Protein AF-H1LSN0-F1 (afdb_monomer_lite)

Foldseek 3Di:
DVQLPDPPDQAEDAQLLQQPDPCSLVVQLVVQCVVVVHDPVDVVSSVVSPVVRDSVVSNVVLVCLQVCSHQAYAACPPNNGPHPCRLVSLVVSLVVCCVVPNADVVDDPVDNVVSVVSSLQRHAQSVCVVVVNNVPTRD

Structure (mmCIF, N/CA/C/O backbone):
data_AF-H1LSN0-F1
#
_entry.id   AF-H1LSN0-F1
#
loop_
_atom_site.group_PDB
_atom_site.id
_atom_site.type_symbol
_atom_site.label_atom_id
_atom_site.label_alt_id
_atom_site.label_comp_id
_atom_site.label_asym_id
_atom_site.label_entity_id
_atom_site.label_seq_id
_atom_site.pdbx_PDB_ins_code
_atom_site.Cartn_x
_atom_site.Cartn_y
_atom_site.Cartn_z
_atom_site.occupancy
_atom_site.B_iso_or_equiv
_atom_site.auth_seq_id
_atom_site.auth_comp_id
_atom_site.auth_asym_id
_atom_site.auth_atom_id
_atom_site.pdbx_PDB_model_num
ATOM 1 N N . MET A 1 1 ? -7.016 1.696 -9.927 1.00 75.31 1 MET A N 1
ATOM 2 C CA . MET A 1 1 ? -7.310 0.493 -9.121 1.00 75.31 1 MET A CA 1
ATOM 3 C C . MET A 1 1 ? -8.808 0.205 -9.167 1.00 75.31 1 MET A C 1
ATOM 5 O O . MET A 1 1 ? -9.545 0.665 -8.313 1.00 75.31 1 MET A O 1
ATOM 9 N N . VAL A 1 2 ? -9.281 -0.481 -10.216 1.00 92.06 2 VAL A N 1
ATOM 10 C CA . VAL A 1 2 ? -10.727 -0.719 -10.441 1.00 92.06 2 VAL A CA 1
ATOM 11 C C . VAL A 1 2 ? -11.297 -1.758 -9.469 1.00 92.06 2 VAL A C 1
ATOM 13 O O . VAL A 1 2 ? -12.449 -1.660 -9.057 1.00 92.06 2 VAL A O 1
ATOM 16 N N . VAL A 1 3 ? -10.482 -2.743 -9.087 1.00 95.56 3 VAL A N 1
ATOM 17 C CA . VAL A 1 3 ? -10.900 -3.889 -8.263 1.00 95.56 3 VAL A CA 1
ATOM 18 C C . VAL A 1 3 ? -11.303 -3.498 -6.840 1.00 95.56 3 VAL A C 1
ATOM 20 O O . VAL A 1 3 ? -12.192 -4.116 -6.277 1.00 95.56 3 VAL A O 1
ATOM 23 N N . THR A 1 4 ? -10.718 -2.430 -6.295 1.00 94.75 4 THR A N 1
ATOM 24 C CA . THR A 1 4 ? -10.997 -1.904 -4.949 1.00 94.75 4 THR A CA 1
ATOM 25 C C . THR A 1 4 ? -12.439 -1.400 -4.787 1.00 94.75 4 THR A C 1
ATOM 27 O O . THR A 1 4 ? -12.929 -1.282 -3.673 1.00 94.75 4 THR A O 1
ATOM 30 N N . GLY A 1 5 ? -13.139 -1.108 -5.889 1.00 95.12 5 GLY A N 1
ATOM 31 C CA . GLY A 1 5 ? -14.547 -0.693 -5.879 1.00 95.12 5 GLY A CA 1
ATOM 32 C C . GLY A 1 5 ? -15.546 -1.834 -6.093 1.00 95.12 5 GLY A C 1
ATOM 33 O O . GLY A 1 5 ? -16.667 -1.566 -6.515 1.00 95.12 5 GLY A O 1
ATOM 34 N N . LYS A 1 6 ? -15.135 -3.098 -5.928 1.00 97.38 6 LYS A N 1
ATOM 35 C CA . LYS A 1 6 ? -15.995 -4.275 -6.116 1.00 97.38 6 LYS A CA 1
ATOM 36 C C . LYS A 1 6 ? -16.346 -4.889 -4.764 1.00 97.38 6 LYS A C 1
ATOM 38 O O . LYS A 1 6 ? -15.449 -5.237 -4.006 1.00 97.38 6 LYS A O 1
ATOM 43 N N . ASP A 1 7 ? -17.638 -5.083 -4.508 1.00 96.50 7 ASP A N 1
ATOM 44 C CA . ASP A 1 7 ? -18.157 -5.527 -3.202 1.00 96.50 7 ASP A CA 1
ATOM 45 C C . ASP A 1 7 ? -17.635 -6.900 -2.757 1.00 96.50 7 ASP A C 1
ATOM 47 O O . ASP A 1 7 ? -17.526 -7.178 -1.567 1.00 96.50 7 ASP A O 1
ATOM 51 N N . ASN A 1 8 ? -17.299 -7.769 -3.710 1.00 97.06 8 ASN A N 1
ATOM 52 C CA . ASN A 1 8 ? -16.808 -9.121 -3.457 1.00 97.06 8 ASN A CA 1
ATOM 53 C C . ASN A 1 8 ? -15.273 -9.233 -3.466 1.00 97.06 8 ASN A C 1
ATOM 55 O O . ASN A 1 8 ? -14.748 -10.344 -3.533 1.00 97.06 8 ASN A O 1
ATOM 59 N N . VAL A 1 9 ? -14.547 -8.111 -3.457 1.00 97.75 9 VAL A N 1
ATOM 60 C CA . VAL A 1 9 ? -13.081 -8.087 -3.502 1.00 97.75 9 VAL A CA 1
ATOM 61 C C . VAL A 1 9 ? -12.518 -7.593 -2.175 1.00 97.75 9 VAL A C 1
ATOM 63 O O . VAL A 1 9 ? -12.803 -6.485 -1.731 1.00 97.75 9 VAL A O 1
ATOM 66 N N . LEU A 1 10 ? -11.636 -8.398 -1.582 1.00 97.31 10 LEU A N 1
ATOM 67 C CA . LEU A 1 10 ? -10.821 -8.015 -0.433 1.00 97.31 10 LEU A CA 1
ATOM 68 C C . LEU A 1 10 ? -9.446 -7.581 -0.947 1.00 97.31 10 LEU A C 1
ATOM 70 O O . LEU A 1 10 ? -8.663 -8.407 -1.408 1.00 97.31 10 LEU A O 1
ATOM 74 N N . SER A 1 11 ? -9.175 -6.276 -0.932 1.00 97.50 11 SER A N 1
ATOM 75 C CA . SER A 1 11 ? -7.968 -5.712 -1.548 1.00 97.50 11 SER A CA 1
ATOM 76 C C . SER A 1 11 ? -6.855 -5.434 -0.534 1.00 97.50 11 SER A C 1
ATOM 78 O O . SER A 1 11 ? -7.108 -4.964 0.582 1.00 97.50 11 SER A O 1
ATOM 80 N N . SER A 1 12 ? -5.614 -5.693 -0.950 1.00 98.00 12 SER A N 1
ATOM 81 C CA . SER A 1 12 ? -4.399 -5.423 -0.183 1.00 98.00 12 SER A CA 1
ATOM 82 C C . SER A 1 12 ? -3.365 -4.647 -0.996 1.00 98.00 12 SER A C 1
ATOM 84 O O . SER A 1 12 ? -3.307 -4.798 -2.217 1.00 98.00 12 SER A O 1
ATOM 86 N N . SER A 1 13 ? -2.508 -3.904 -0.299 1.00 98.19 13 SER A N 1
ATOM 87 C CA . SER A 1 13 ? -1.262 -3.336 -0.833 1.00 98.19 13 SER A CA 1
ATOM 88 C C . SER A 1 13 ? -0.040 -4.096 -0.323 1.00 98.19 13 SER A C 1
ATOM 90 O O . SER A 1 13 ? -0.101 -4.788 0.705 1.00 98.19 13 SER A O 1
ATOM 92 N N . THR A 1 14 ? 1.072 -3.953 -1.039 1.00 98.44 14 THR A N 1
ATOM 93 C CA . THR A 1 14 ? 2.401 -4.405 -0.618 1.00 98.44 14 THR A CA 1
ATOM 94 C C . THR A 1 14 ? 3.271 -3.188 -0.333 1.00 98.44 14 THR A C 1
ATOM 96 O O . THR A 1 14 ? 3.087 -2.117 -0.901 1.00 98.44 14 THR A O 1
ATOM 99 N N . ASN A 1 15 ? 4.188 -3.316 0.616 1.00 97.81 15 ASN A N 1
ATOM 100 C CA . ASN A 1 15 ? 4.713 -2.141 1.300 1.00 97.81 15 ASN A CA 1
ATOM 101 C C . ASN A 1 15 ? 5.745 -1.249 0.572 1.00 97.81 15 ASN A C 1
ATOM 103 O O . ASN A 1 15 ? 5.978 -0.158 1.089 1.00 97.81 15 ASN A O 1
ATOM 107 N N . PRO A 1 16 ? 6.375 -1.588 -0.574 1.00 97.94 16 PRO A N 1
ATOM 108 C CA . PRO A 1 16 ? 7.325 -0.651 -1.187 1.00 97.94 16 PRO A CA 1
ATOM 109 C C . PRO A 1 16 ? 6.691 0.593 -1.806 1.00 97.94 16 PRO A C 1
ATOM 111 O O . PRO A 1 16 ? 7.378 1.601 -1.951 1.00 97.94 16 PRO A O 1
ATOM 114 N N . THR A 1 17 ? 5.414 0.531 -2.189 1.00 98.25 17 THR A N 1
ATOM 115 C CA . THR A 1 17 ? 4.691 1.673 -2.769 1.00 98.25 17 THR A CA 1
ATOM 116 C C . THR A 1 17 ? 4.142 2.621 -1.703 1.00 98.25 17 THR A C 1
ATOM 118 O O . THR A 1 17 ? 3.852 3.775 -2.017 1.00 98.25 17 THR A O 1
ATOM 121 N N . ASP A 1 18 ? 4.048 2.154 -0.452 1.00 97.19 18 ASP A N 1
ATOM 122 C CA . ASP A 1 18 ? 3.389 2.836 0.656 1.00 97.19 18 ASP A CA 1
ATOM 123 C C . ASP A 1 18 ? 4.409 3.502 1.610 1.00 97.19 18 ASP A C 1
ATOM 125 O O . ASP A 1 18 ? 5.193 2.811 2.269 1.00 97.19 18 ASP A O 1
ATOM 129 N N . PRO A 1 19 ? 4.392 4.836 1.789 1.00 98.31 19 PRO A N 1
ATOM 130 C CA . PRO A 1 19 ? 3.688 5.830 0.978 1.00 98.31 19 PRO A CA 1
ATOM 131 C C . PRO A 1 19 ? 4.439 6.208 -0.310 1.00 98.31 19 PRO A C 1
ATOM 133 O O . PRO A 1 19 ? 5.655 6.027 -0.420 1.00 98.31 19 PRO A O 1
ATOM 136 N N . TYR A 1 20 ? 3.751 6.898 -1.226 1.00 98.44 20 TYR A N 1
ATOM 137 C CA . TYR A 1 20 ? 4.403 7.559 -2.362 1.00 98.44 20 TYR A CA 1
ATOM 138 C C . TYR A 1 20 ? 5.446 8.595 -1.888 1.00 98.44 20 TYR A C 1
ATOM 140 O O . TYR A 1 20 ? 5.104 9.583 -1.229 1.00 98.44 20 TYR A O 1
ATOM 148 N N . THR A 1 21 ? 6.716 8.423 -2.256 1.00 98.31 21 THR A N 1
ATOM 149 C CA . THR A 1 21 ? 7.818 9.349 -1.919 1.00 98.31 21 THR A CA 1
ATOM 150 C C . THR A 1 21 ? 8.599 9.768 -3.166 1.00 98.31 21 THR A C 1
ATOM 152 O O . THR A 1 21 ? 8.297 9.323 -4.270 1.00 98.31 21 THR A O 1
ATOM 155 N N . THR A 1 22 ? 9.604 10.634 -3.010 1.00 98.06 22 THR A N 1
ATOM 156 C CA . THR A 1 22 ? 10.417 11.136 -4.131 1.00 98.06 22 THR A CA 1
ATOM 157 C C . THR A 1 22 ? 11.119 10.028 -4.911 1.00 98.06 22 THR A C 1
ATOM 159 O O . THR A 1 22 ? 11.204 10.127 -6.126 1.00 98.06 22 THR A O 1
ATOM 162 N N . ASN A 1 23 ? 11.574 8.970 -4.234 1.00 98.31 23 ASN A N 1
ATOM 163 C CA . ASN A 1 23 ? 12.414 7.933 -4.844 1.00 98.31 23 ASN A CA 1
ATOM 164 C C . ASN A 1 23 ? 11.617 6.705 -5.306 1.00 98.31 23 ASN A C 1
ATOM 166 O O . ASN A 1 23 ? 12.180 5.812 -5.927 1.00 98.31 23 ASN A O 1
ATOM 170 N N . VAL A 1 24 ? 10.318 6.637 -4.991 1.00 97.94 24 VAL A N 1
ATOM 171 C CA . VAL A 1 24 ? 9.539 5.397 -5.132 1.00 97.94 24 VAL A CA 1
ATOM 172 C C . VAL A 1 24 ? 9.428 4.935 -6.585 1.00 97.94 24 VAL A C 1
ATOM 174 O O . VAL A 1 24 ? 9.445 3.742 -6.856 1.00 97.94 24 VAL A O 1
ATOM 177 N N . VAL A 1 25 ? 9.324 5.869 -7.535 1.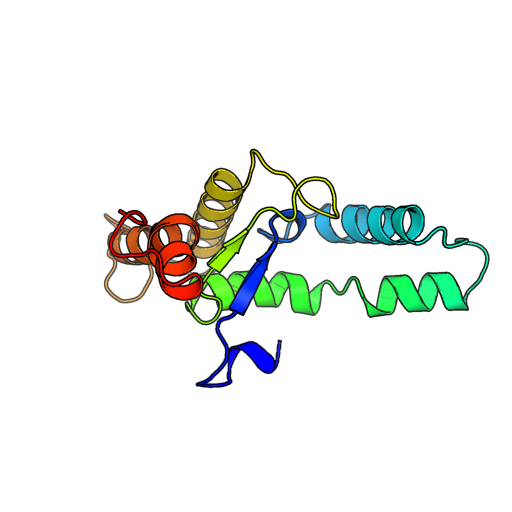00 97.88 25 VAL A N 1
ATOM 178 C CA . VAL A 1 25 ? 9.170 5.536 -8.958 1.00 97.88 25 VAL A CA 1
ATOM 179 C C . VAL A 1 25 ? 10.472 4.973 -9.514 1.00 97.88 25 VAL A C 1
ATOM 181 O O . VAL A 1 25 ? 10.440 3.913 -10.132 1.00 97.88 25 VAL A O 1
ATOM 184 N N . ASP A 1 26 ? 11.594 5.639 -9.242 1.00 98.00 26 ASP A N 1
ATOM 185 C CA . ASP A 1 26 ? 12.913 5.222 -9.725 1.00 98.00 26 ASP A CA 1
ATOM 186 C C . ASP A 1 26 ? 13.306 3.867 -9.119 1.00 98.00 26 ASP A C 1
ATOM 188 O O . ASP A 1 26 ? 13.697 2.950 -9.837 1.00 98.00 26 ASP A O 1
ATOM 192 N N . GLU A 1 27 ? 13.093 3.693 -7.809 1.00 98.25 27 GLU A N 1
ATOM 193 C CA . GLU A 1 27 ? 13.356 2.429 -7.116 1.00 98.25 27 GLU A CA 1
ATOM 194 C C . GLU A 1 27 ? 12.545 1.268 -7.709 1.00 98.25 27 GLU A C 1
ATOM 196 O O . GLU A 1 27 ? 13.087 0.195 -7.974 1.00 98.25 27 GLU A O 1
ATOM 201 N N . LEU A 1 28 ? 11.240 1.463 -7.921 1.00 98.06 28 LEU A N 1
ATOM 202 C CA . LEU A 1 28 ? 10.361 0.417 -8.443 1.00 98.06 28 LEU A CA 1
ATOM 203 C C . LEU A 1 28 ? 10.631 0.103 -9.913 1.00 98.06 28 LEU A C 1
ATOM 205 O O . LEU A 1 28 ? 10.458 -1.050 -10.321 1.00 98.06 28 LEU A O 1
ATOM 209 N N . PHE A 1 29 ? 11.018 1.108 -10.702 1.00 98.31 29 PHE A N 1
ATOM 210 C CA . PHE A 1 29 ? 11.406 0.921 -12.093 1.00 98.31 29 PHE A CA 1
ATOM 211 C C . PHE A 1 29 ? 12.634 0.015 -12.172 1.00 98.31 29 PHE A C 1
ATOM 213 O O . PHE A 1 29 ? 12.548 -1.065 -12.760 1.00 98.31 29 PHE A O 1
ATOM 220 N N . ASP A 1 30 ? 13.716 0.373 -11.478 1.00 98.06 30 ASP A N 1
ATOM 221 C CA . ASP A 1 30 ? 14.949 -0.419 -11.459 1.00 98.06 30 ASP A CA 1
ATOM 222 C C . ASP A 1 30 ? 14.720 -1.820 -10.876 1.00 98.06 30 ASP A C 1
ATOM 224 O O . ASP A 1 30 ? 15.174 -2.819 -11.438 1.00 98.06 30 ASP A O 1
ATOM 228 N N . MET A 1 31 ? 13.948 -1.929 -9.789 1.00 98.12 31 MET A N 1
ATOM 229 C CA . MET A 1 31 ? 13.585 -3.219 -9.194 1.00 98.12 31 MET A CA 1
ATOM 230 C C . MET A 1 31 ? 12.824 -4.108 -10.186 1.00 98.12 31 MET A C 1
ATOM 232 O O . MET A 1 31 ? 13.118 -5.297 -10.299 1.00 98.12 31 MET A O 1
ATOM 236 N N . THR A 1 32 ? 11.880 -3.542 -10.945 1.00 98.12 32 THR A N 1
ATOM 237 C CA . THR A 1 32 ? 11.126 -4.281 -11.969 1.00 98.12 32 THR A CA 1
ATOM 238 C C . THR A 1 32 ? 12.040 -4.736 -13.104 1.00 98.12 32 THR A C 1
ATOM 240 O O . THR A 1 32 ? 11.954 -5.897 -13.506 1.00 98.12 32 THR A O 1
ATOM 243 N N . MET A 1 33 ? 12.931 -3.862 -13.581 1.00 98.44 33 MET A N 1
ATOM 244 C CA . MET A 1 33 ? 13.901 -4.197 -14.628 1.00 98.44 33 MET A CA 1
ATOM 245 C C . MET A 1 33 ? 14.785 -5.375 -14.211 1.00 98.44 33 MET A C 1
ATOM 247 O O . MET A 1 33 ? 14.902 -6.356 -14.944 1.00 98.44 33 MET A O 1
ATOM 251 N N . VAL A 1 34 ? 15.335 -5.330 -12.994 1.00 98.31 34 VAL A N 1
ATOM 252 C CA . VAL A 1 34 ? 16.204 -6.390 -12.467 1.00 98.31 34 VAL A CA 1
ATOM 253 C C . VAL A 1 34 ? 15.439 -7.694 -12.241 1.00 98.31 34 VAL A C 1
ATOM 255 O O . VAL A 1 34 ? 15.871 -8.743 -12.715 1.00 98.31 34 VAL A O 1
ATOM 258 N N . CYS A 1 35 ? 14.296 -7.661 -11.548 1.00 97.75 35 CYS A N 1
ATOM 259 C CA . CYS A 1 35 ? 13.552 -8.878 -11.203 1.00 97.75 35 CYS A CA 1
ATOM 260 C C . CYS A 1 35 ? 13.031 -9.640 -12.430 1.00 97.75 35 CYS A C 1
ATOM 262 O O . CYS A 1 35 ? 12.857 -10.857 -12.362 1.00 97.75 35 CYS A O 1
ATOM 264 N N . HIS A 1 36 ? 12.781 -8.941 -13.539 1.00 98.12 36 HIS A N 1
ATOM 265 C CA . HIS A 1 36 ? 12.296 -9.537 -14.788 1.00 98.12 36 HIS A CA 1
ATOM 266 C C . HIS A 1 36 ? 13.404 -9.750 -15.827 1.00 98.12 36 HIS A C 1
ATOM 268 O O . HIS A 1 36 ? 13.102 -10.200 -16.925 1.00 98.12 36 HIS A O 1
ATOM 274 N N . HIS A 1 37 ? 14.674 -9.510 -15.470 1.00 98.12 37 HIS A N 1
ATOM 275 C CA . HIS A 1 37 ? 15.833 -9.642 -16.366 1.00 98.12 37 HIS A CA 1
ATOM 276 C C . HIS A 1 37 ? 15.683 -8.841 -17.673 1.00 98.12 37 HIS A C 1
ATOM 278 O O . HIS A 1 37 ? 16.034 -9.322 -18.748 1.00 98.12 37 HIS A O 1
ATOM 284 N N . LEU A 1 38 ? 15.140 -7.630 -17.567 1.00 98.31 38 LEU A N 1
ATOM 285 C CA . LEU A 1 38 ? 14.861 -6.742 -18.693 1.00 98.31 38 LEU A CA 1
ATOM 286 C C . LEU A 1 38 ? 16.114 -5.963 -19.110 1.00 98.31 38 LEU A C 1
ATOM 288 O O . LEU A 1 38 ? 16.926 -5.583 -18.260 1.00 98.31 38 LEU A O 1
ATOM 292 N N . ASP A 1 39 ? 16.256 -5.679 -20.405 1.00 98.25 39 ASP A N 1
ATOM 293 C CA . ASP A 1 39 ? 17.372 -4.896 -20.943 1.00 98.25 39 ASP A CA 1
ATOM 294 C C . ASP A 1 39 ? 16.951 -3.430 -21.180 1.00 98.25 39 ASP A C 1
ATOM 296 O O . ASP A 1 39 ? 16.081 -3.167 -22.013 1.00 98.25 39 ASP A O 1
ATOM 300 N N . PRO A 1 40 ? 17.586 -2.432 -20.529 1.00 97.81 40 PRO A N 1
ATOM 301 C CA . PRO A 1 40 ? 17.282 -1.016 -20.761 1.00 9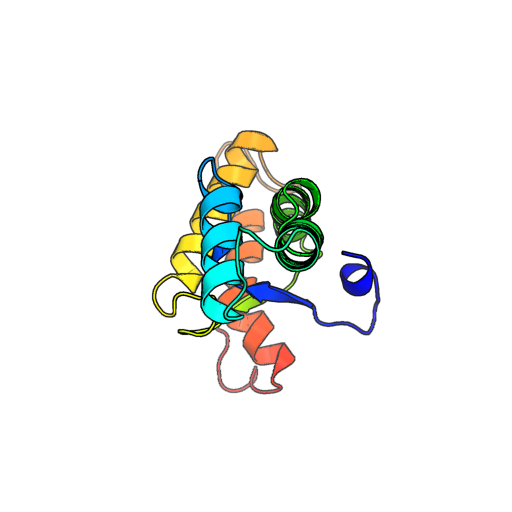7.81 40 PRO A CA 1
ATOM 302 C C . PRO A 1 40 ? 17.589 -0.537 -22.192 1.00 97.81 40 PRO A C 1
ATOM 304 O O . PRO A 1 40 ? 17.226 0.580 -22.557 1.00 97.81 40 PRO A O 1
ATOM 307 N N . LYS A 1 41 ? 18.280 -1.343 -23.007 1.00 98.19 41 LYS A N 1
ATOM 308 C CA . LYS A 1 41 ? 18.536 -1.071 -24.429 1.00 98.19 41 LYS A CA 1
ATOM 309 C C . LYS A 1 41 ? 17.425 -1.585 -25.346 1.00 98.19 41 LYS A C 1
ATOM 311 O O . LYS A 1 41 ? 17.441 -1.238 -26.527 1.00 98.19 41 LYS A O 1
ATOM 316 N N . VAL A 1 42 ? 16.495 -2.394 -24.835 1.00 98.62 42 VAL A N 1
ATOM 317 C CA . VAL A 1 42 ? 15.341 -2.918 -25.576 1.00 98.62 42 VAL A CA 1
ATOM 318 C C . VAL A 1 42 ? 14.120 -2.035 -25.267 1.00 98.62 42 VAL A C 1
ATOM 320 O O . VAL A 1 42 ? 13.646 -2.021 -24.131 1.00 98.62 42 VAL A O 1
ATOM 323 N N . PRO A 1 43 ? 13.593 -1.262 -26.237 1.00 98.44 43 PRO A N 1
ATOM 324 C CA . PRO A 1 43 ? 12.483 -0.336 -25.991 1.00 98.44 43 PRO A CA 1
ATOM 325 C C . PRO A 1 43 ? 11.214 -1.006 -25.450 1.00 98.44 43 PRO A C 1
ATOM 327 O O . PRO A 1 43 ? 10.501 -0.410 -24.648 1.00 98.44 43 PRO A O 1
ATOM 330 N N . GLU A 1 44 ? 10.929 -2.237 -25.868 1.00 98.62 44 GLU A N 1
ATOM 331 C CA . GLU A 1 44 ? 9.772 -3.016 -25.426 1.00 98.62 44 GLU A CA 1
ATOM 332 C C . GLU A 1 44 ? 9.867 -3.409 -23.946 1.00 98.62 44 GLU A C 1
ATOM 334 O O . GLU A 1 44 ? 8.862 -3.371 -23.233 1.00 98.62 44 GLU A O 1
ATOM 339 N N . ASP A 1 45 ? 11.073 -3.720 -23.473 1.00 98.56 45 ASP A N 1
ATOM 340 C CA . ASP A 1 45 ? 11.361 -4.052 -22.077 1.00 98.56 45 ASP A CA 1
ATOM 341 C C . ASP A 1 45 ? 11.169 -2.824 -21.177 1.00 98.56 45 ASP A C 1
ATOM 343 O O . ASP A 1 45 ? 10.496 -2.889 -20.143 1.00 98.56 45 ASP A O 1
ATOM 347 N N . VAL A 1 46 ? 11.683 -1.671 -21.618 1.00 98.38 46 VAL A N 1
ATOM 348 C CA . VAL A 1 46 ? 11.469 -0.382 -20.946 1.00 98.38 46 VAL A CA 1
ATOM 349 C C . VAL A 1 46 ? 9.980 -0.032 -20.923 1.00 98.38 46 VAL A C 1
ATOM 351 O O . VAL A 1 46 ? 9.437 0.272 -19.861 1.00 98.38 46 VAL A O 1
ATOM 354 N N . ALA A 1 47 ? 9.289 -0.151 -22.060 1.00 98.31 47 ALA A N 1
ATOM 355 C CA . ALA A 1 47 ? 7.857 0.120 -22.153 1.00 98.31 47 ALA A CA 1
ATOM 356 C C . ALA A 1 47 ? 7.036 -0.801 -21.235 1.00 98.31 47 ALA A C 1
ATOM 358 O O . ALA A 1 47 ? 6.065 -0.355 -20.618 1.00 98.31 47 ALA A O 1
ATOM 359 N N . PHE A 1 48 ? 7.424 -2.072 -21.092 1.00 98.38 48 PHE A N 1
ATOM 360 C CA . PHE A 1 48 ? 6.802 -2.987 -20.138 1.00 98.38 48 PHE A CA 1
ATOM 361 C C . PHE A 1 48 ? 6.977 -2.497 -18.693 1.00 98.38 48 PHE A C 1
ATOM 363 O O . PHE A 1 48 ? 5.982 -2.402 -17.964 1.00 98.38 48 PHE A O 1
ATOM 370 N N . ALA A 1 49 ? 8.195 -2.131 -18.284 1.00 97.94 49 ALA A N 1
ATOM 371 C CA . ALA A 1 49 ? 8.459 -1.625 -16.937 1.00 97.94 49 ALA A CA 1
ATOM 372 C C . ALA A 1 49 ? 7.703 -0.314 -16.646 1.00 97.94 49 ALA A C 1
ATOM 374 O O . ALA A 1 49 ? 7.017 -0.214 -15.623 1.00 97.94 49 ALA A O 1
ATOM 375 N N . GLU A 1 50 ? 7.721 0.648 -17.575 1.00 96.88 50 GLU A N 1
ATOM 376 C CA . GLU A 1 50 ? 6.969 1.909 -17.476 1.00 96.88 50 GLU A CA 1
ATOM 377 C C . GLU A 1 50 ? 5.453 1.681 -17.426 1.00 96.88 50 GLU A C 1
ATOM 379 O O . GLU A 1 50 ? 4.727 2.362 -16.694 1.00 96.88 50 GLU A O 1
ATOM 384 N N . SER A 1 51 ? 4.947 0.684 -18.162 1.00 97.62 51 SER A N 1
ATOM 385 C CA . SER A 1 51 ? 3.522 0.348 -18.138 1.00 97.62 51 SER A CA 1
ATOM 386 C C . SER A 1 51 ? 3.069 -0.144 -16.764 1.00 97.62 51 SER A C 1
ATOM 388 O O . SER A 1 51 ? 1.903 0.043 -16.405 1.00 97.62 51 SER A O 1
ATOM 390 N N . ARG A 1 52 ? 3.971 -0.749 -15.978 1.00 97.69 52 ARG A N 1
ATOM 391 C CA . ARG A 1 52 ? 3.700 -1.311 -14.651 1.00 97.69 52 ARG A CA 1
ATOM 392 C C . ARG A 1 52 ? 3.916 -0.289 -13.535 1.00 97.69 52 ARG A C 1
ATOM 394 O O . ARG A 1 52 ? 3.055 -0.173 -12.658 1.00 97.69 52 ARG A O 1
ATOM 401 N N . VAL A 1 53 ? 5.019 0.457 -13.574 1.00 97.94 53 VAL A N 1
ATOM 402 C CA . VAL A 1 53 ? 5.421 1.423 -12.540 1.00 97.94 53 VAL A CA 1
ATOM 403 C C . VAL A 1 53 ? 4.857 2.804 -12.867 1.00 97.94 53 VAL A C 1
ATOM 405 O O . VAL A 1 53 ? 5.432 3.586 -13.616 1.00 97.94 53 VAL A O 1
ATOM 408 N N . ARG A 1 54 ? 3.690 3.125 -12.297 1.00 98.06 54 ARG A N 1
ATOM 409 C CA . ARG A 1 54 ? 2.942 4.345 -12.643 1.00 98.06 54 ARG A CA 1
ATOM 410 C C . ARG A 1 54 ? 2.768 5.254 -11.434 1.00 98.06 54 ARG A C 1
ATOM 412 O O . ARG A 1 54 ? 1.988 4.944 -10.527 1.00 98.06 54 ARG A O 1
ATOM 419 N N . LYS A 1 55 ? 3.397 6.432 -11.474 1.00 97.75 55 LYS A N 1
ATOM 420 C CA . LYS A 1 55 ? 3.303 7.456 -10.414 1.00 97.75 55 LYS A CA 1
ATOM 421 C C . LYS A 1 55 ? 1.861 7.796 -10.024 1.00 97.75 55 LYS A C 1
ATOM 423 O O . LYS A 1 55 ? 1.562 7.975 -8.852 1.00 97.75 55 LYS A O 1
ATOM 428 N N . GLN A 1 56 ? 0.951 7.845 -10.999 1.00 97.94 56 GLN A N 1
ATOM 429 C CA . GLN A 1 56 ? -0.445 8.222 -10.788 1.00 97.94 56 GLN A CA 1
ATOM 430 C C . GLN A 1 56 ? -1.180 7.177 -9.950 1.00 97.94 56 GLN A C 1
ATOM 432 O O . GLN A 1 56 ? -1.960 7.540 -9.076 1.00 97.94 56 GLN A O 1
ATOM 437 N N . THR A 1 57 ? -0.944 5.884 -10.206 1.00 98.12 57 THR A N 1
ATOM 438 C CA . THR A 1 57 ? -1.625 4.826 -9.450 1.00 98.12 57 THR A CA 1
ATOM 439 C C . THR A 1 57 ? -1.005 4.603 -8.081 1.00 98.12 57 THR A C 1
ATOM 441 O O . THR A 1 57 ? -1.757 4.297 -7.168 1.00 98.12 57 THR A O 1
ATOM 444 N N . ILE A 1 58 ? 0.307 4.817 -7.926 1.00 98.44 58 ILE A N 1
ATOM 445 C CA . ILE A 1 58 ? 0.977 4.784 -6.615 1.00 98.44 58 ILE A CA 1
ATOM 446 C C . ILE A 1 58 ? 0.483 5.954 -5.744 1.00 98.44 58 ILE A C 1
ATOM 448 O O . ILE A 1 58 ? 0.055 5.759 -4.618 1.00 98.44 58 ILE A O 1
ATOM 452 N N . ALA A 1 59 ? 0.415 7.17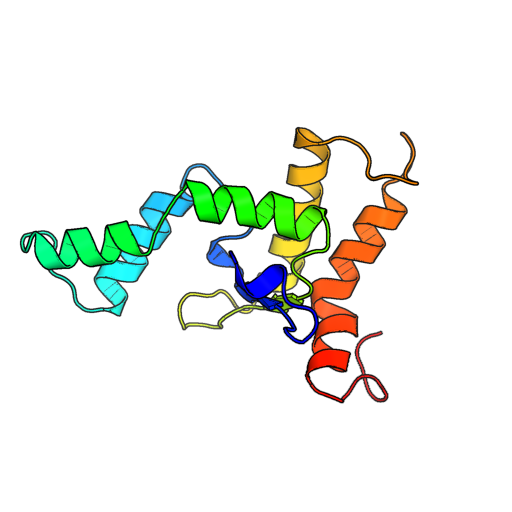7 -6.280 1.00 98.31 59 ALA A N 1
ATOM 453 C CA . ALA A 1 59 ? -0.136 8.310 -5.529 1.00 98.31 59 ALA A CA 1
ATOM 454 C C . ALA A 1 59 ? -1.638 8.152 -5.205 1.00 98.31 59 ALA A C 1
ATOM 456 O O . ALA A 1 59 ? -2.109 8.640 -4.179 1.00 98.31 59 ALA A O 1
ATOM 457 N N . ALA A 1 60 ? -2.405 7.487 -6.075 1.00 98.38 60 ALA A N 1
ATOM 458 C CA . ALA A 1 60 ? -3.809 7.181 -5.806 1.00 98.38 60 ALA A CA 1
ATOM 459 C C . ALA A 1 60 ? -3.982 6.106 -4.718 1.00 98.38 60 ALA A C 1
ATOM 461 O O . ALA A 1 60 ? -4.960 6.167 -3.975 1.00 98.38 60 ALA A O 1
ATOM 462 N N . GLU A 1 61 ? -3.060 5.144 -4.622 1.00 98.75 61 GLU A N 1
ATOM 463 C CA . GLU A 1 61 ? -3.054 4.096 -3.595 1.00 98.75 61 GLU A CA 1
ATOM 464 C C . GLU A 1 61 ? -3.044 4.696 -2.188 1.00 98.75 61 GLU A C 1
ATOM 466 O O . GLU A 1 61 ? -3.912 4.346 -1.389 1.00 98.75 61 GLU A O 1
ATOM 471 N N . ASP A 1 62 ? -2.189 5.692 -1.935 1.00 98.62 62 ASP A N 1
ATOM 472 C CA . ASP A 1 62 ? -2.154 6.423 -0.665 1.00 98.62 62 ASP A CA 1
ATOM 473 C C . ASP A 1 62 ? -3.544 6.944 -0.244 1.00 98.62 62 ASP A C 1
ATOM 475 O O . ASP A 1 62 ? -4.006 6.753 0.885 1.00 98.62 62 ASP A O 1
ATOM 479 N N . VAL A 1 63 ? -4.250 7.594 -1.176 1.00 98.44 63 VAL A N 1
ATOM 480 C CA . VAL A 1 63 ? -5.579 8.165 -0.917 1.00 98.44 63 VAL A CA 1
ATOM 481 C C . VAL A 1 63 ? -6.614 7.060 -0.711 1.00 98.44 63 VAL A C 1
ATOM 483 O O . VAL A 1 63 ? -7.472 7.177 0.165 1.00 98.44 63 VAL A O 1
ATOM 486 N N . LEU A 1 64 ? -6.542 5.974 -1.484 1.00 98.44 64 LEU A N 1
ATOM 487 C CA . LEU A 1 64 ? -7.447 4.829 -1.355 1.00 98.44 64 LEU A CA 1
ATOM 488 C C . LEU A 1 64 ? -7.249 4.088 -0.026 1.00 98.44 64 LEU A C 1
ATOM 490 O O . LEU A 1 64 ? -8.233 3.658 0.587 1.00 98.44 64 LEU A O 1
ATOM 494 N N . GLN A 1 65 ? -6.013 3.998 0.462 1.00 98.50 65 GLN A N 1
ATOM 495 C CA . GLN A 1 65 ? -5.698 3.508 1.800 1.00 98.50 65 GLN A CA 1
ATOM 496 C C . GLN A 1 65 ? -6.335 4.401 2.872 1.00 98.50 65 GLN A C 1
ATOM 498 O O . GLN A 1 65 ? -7.039 3.887 3.751 1.00 98.50 65 GLN A O 1
ATOM 503 N N . ASP A 1 66 ? -6.182 5.726 2.769 1.00 98.50 66 ASP A N 1
ATOM 504 C CA . ASP A 1 66 ? -6.749 6.675 3.736 1.00 98.50 66 ASP A CA 1
ATOM 505 C C . ASP A 1 66 ? -8.277 6.728 3.695 1.00 98.50 66 ASP A C 1
ATOM 507 O O . ASP A 1 66 ? -8.917 6.925 4.725 1.00 98.50 66 ASP A O 1
ATOM 511 N N . MET A 1 67 ? -8.890 6.505 2.530 1.00 97.50 67 MET A N 1
ATOM 512 C CA . MET A 1 67 ? -10.341 6.368 2.369 1.00 97.50 67 MET A CA 1
ATOM 513 C C . MET A 1 67 ? -10.888 5.063 2.962 1.00 97.50 67 MET A C 1
ATOM 515 O O . MET A 1 67 ? -12.087 4.983 3.223 1.00 97.50 67 MET A O 1
ATOM 519 N N . GLY A 1 68 ? -10.025 4.077 3.224 1.00 97.69 68 GLY A N 1
ATOM 520 C CA . GLY A 1 68 ? -10.423 2.735 3.655 1.00 97.69 68 GLY A CA 1
ATOM 521 C C . GLY A 1 68 ? -10.927 1.853 2.511 1.00 97.69 68 GLY A C 1
ATOM 522 O O . GLY A 1 68 ? -11.533 0.822 2.775 1.00 97.69 68 GLY A O 1
ATOM 523 N N . ALA A 1 69 ? -10.687 2.254 1.260 1.00 97.94 69 ALA A N 1
ATOM 524 C CA . ALA A 1 69 ? -11.045 1.468 0.086 1.00 97.94 69 ALA A CA 1
ATOM 525 C C . ALA A 1 69 ? -10.116 0.248 -0.050 1.00 97.94 69 ALA A C 1
ATOM 527 O O . ALA A 1 69 ? -10.577 -0.844 -0.364 1.00 97.94 69 ALA A O 1
ATOM 528 N N . ILE A 1 70 ? -8.824 0.417 0.257 1.00 98.50 70 ILE A N 1
ATOM 529 C CA . ILE A 1 70 ? -7.887 -0.702 0.422 1.00 98.50 70 ILE A CA 1
ATOM 530 C C . ILE A 1 70 ? -7.884 -1.136 1.887 1.00 98.50 70 ILE A C 1
ATOM 532 O O . ILE A 1 70 ? -7.737 -0.312 2.800 1.00 98.50 70 ILE A O 1
ATOM 536 N N . SER A 1 71 ? -8.093 -2.429 2.120 1.00 97.88 71 SER A N 1
ATOM 537 C CA . SER A 1 71 ? -8.421 -2.954 3.448 1.00 97.88 71 SER A CA 1
ATOM 538 C C . SER A 1 71 ? -7.224 -3.562 4.168 1.00 97.88 71 SER A C 1
ATOM 540 O O . SER A 1 71 ? -7.241 -3.629 5.395 1.00 97.88 71 SER A O 1
ATOM 542 N N . VAL A 1 72 ? -6.192 -3.988 3.442 1.00 98.50 72 VAL A N 1
ATOM 543 C CA . VAL A 1 72 ? -5.052 -4.726 3.999 1.00 98.50 72 VAL A CA 1
ATOM 544 C C . VAL A 1 72 ? -3.719 -4.137 3.528 1.00 98.50 72 VAL A C 1
ATOM 546 O O . VAL A 1 72 ? -3.605 -3.657 2.402 1.00 98.50 72 VAL A O 1
ATOM 549 N N . MET A 1 73 ? -2.696 -4.199 4.381 1.00 98.50 73 MET A N 1
ATOM 550 C CA . MET A 1 73 ? -1.300 -3.957 4.012 1.00 98.50 73 MET A CA 1
ATOM 551 C C . MET A 1 73 ? -0.466 -5.199 4.337 1.00 98.50 73 MET A C 1
ATOM 553 O O . MET A 1 73 ? -0.562 -5.754 5.431 1.00 98.50 73 MET A O 1
ATOM 557 N N . THR A 1 74 ? 0.351 -5.631 3.382 1.00 98.31 74 THR A N 1
ATOM 558 C CA . THR A 1 74 ? 1.223 -6.810 3.479 1.00 98.31 74 THR A CA 1
ATOM 559 C C . THR A 1 74 ? 2.657 -6.461 3.084 1.00 98.31 74 THR A C 1
ATOM 561 O O . THR A 1 74 ? 2.940 -5.342 2.657 1.00 98.31 74 THR A O 1
ATOM 564 N N . SER A 1 75 ? 3.589 -7.398 3.264 1.00 98.31 75 SER A N 1
ATOM 565 C CA . SER A 1 75 ? 4.994 -7.175 2.923 1.00 98.31 75 SER A CA 1
ATOM 566 C C . SER A 1 75 ? 5.296 -7.423 1.454 1.00 98.31 75 SER A C 1
ATOM 568 O O . SER A 1 75 ? 5.882 -6.545 0.844 1.00 98.31 75 SER A O 1
ATOM 570 N N . ASP A 1 76 ? 4.914 -8.592 0.932 1.00 98.19 76 ASP A N 1
ATOM 571 C CA . ASP A 1 76 ? 5.521 -9.243 -0.245 1.00 98.19 76 ASP A CA 1
ATOM 572 C C . ASP A 1 76 ? 6.997 -9.618 -0.019 1.00 98.19 76 ASP A C 1
ATOM 574 O O . ASP A 1 76 ? 7.915 -9.253 -0.754 1.00 98.19 76 ASP A O 1
ATOM 578 N N . ALA A 1 77 ? 7.245 -10.265 1.124 1.00 96.88 77 ALA A N 1
ATOM 579 C CA . ALA A 1 77 ? 8.576 -10.491 1.675 1.00 96.88 77 ALA A CA 1
ATOM 580 C C . ALA A 1 77 ? 9.564 -11.073 0.650 1.00 96.88 77 ALA A C 1
ATOM 582 O O . ALA A 1 77 ? 9.401 -12.201 0.192 1.00 96.88 77 ALA A O 1
ATOM 583 N N . MET A 1 78 ? 10.632 -10.315 0.368 1.00 96.25 78 MET A N 1
ATOM 584 C CA . MET A 1 78 ? 11.715 -10.692 -0.554 1.00 96.25 78 MET A CA 1
ATOM 585 C C . MET A 1 78 ? 11.278 -10.878 -2.018 1.00 96.25 78 MET A C 1
ATOM 587 O O . MET A 1 78 ? 12.068 -11.354 -2.829 1.00 96.25 78 MET A O 1
ATOM 591 N N . ALA A 1 79 ? 10.058 -10.471 -2.372 1.00 97.00 79 ALA A N 1
ATOM 592 C CA . ALA A 1 79 ? 9.470 -10.660 -3.694 1.00 97.00 79 ALA A CA 1
ATOM 593 C C . ALA A 1 79 ? 8.824 -9.361 -4.203 1.00 97.00 79 ALA A C 1
ATOM 595 O O . ALA A 1 79 ? 7.698 -9.375 -4.673 1.00 97.00 79 ALA A O 1
ATOM 596 N N . MET A 1 80 ? 9.572 -8.248 -4.154 1.00 97.25 80 MET A N 1
ATOM 597 C CA . MET A 1 80 ? 9.073 -6.861 -4.276 1.00 97.25 80 MET A CA 1
ATOM 598 C C . MET A 1 80 ? 8.474 -6.333 -2.965 1.00 97.25 80 MET A C 1
ATOM 600 O O . MET A 1 80 ? 7.428 -5.689 -2.964 1.00 97.25 80 MET A O 1
ATOM 604 N N . GLY A 1 81 ? 9.132 -6.601 -1.833 1.00 97.75 81 GLY A N 1
ATOM 605 C CA . GLY A 1 81 ? 8.572 -6.266 -0.531 1.00 97.75 81 GLY A CA 1
ATOM 606 C C . GLY A 1 81 ? 9.480 -6.525 0.663 1.00 97.75 81 GLY A C 1
ATOM 607 O O . GLY A 1 81 ? 10.427 -7.315 0.604 1.00 97.75 81 GLY A O 1
ATOM 608 N N . ARG A 1 82 ? 9.202 -5.835 1.775 1.00 98.38 82 ARG A N 1
ATOM 609 C CA . ARG A 1 82 ? 10.100 -5.763 2.941 1.00 98.38 82 ARG A CA 1
ATOM 610 C C . ARG A 1 82 ? 9.422 -6.284 4.203 1.00 98.38 82 ARG A C 1
ATOM 612 O O . ARG A 1 82 ? 8.590 -5.605 4.792 1.00 98.38 82 ARG A O 1
ATOM 619 N N . VAL A 1 83 ? 9.777 -7.485 4.658 1.00 98.25 83 VAL A N 1
ATOM 620 C CA . VAL A 1 83 ? 9.064 -8.164 5.764 1.00 98.25 83 VAL A CA 1
ATOM 621 C C . VAL A 1 83 ? 8.973 -7.336 7.054 1.00 98.25 83 VAL A C 1
ATOM 623 O O . VAL A 1 83 ? 7.924 -7.312 7.690 1.00 98.25 83 VAL A O 1
ATOM 626 N N . GLY A 1 84 ? 10.036 -6.609 7.408 1.00 98.31 84 GLY A N 1
ATOM 627 C CA . GLY A 1 84 ? 10.116 -5.832 8.649 1.00 98.31 84 GLY A CA 1
ATOM 628 C C . GLY A 1 84 ? 9.418 -4.471 8.618 1.00 98.31 84 GLY A C 1
ATOM 629 O O . GLY A 1 84 ? 9.429 -3.773 9.626 1.00 98.31 84 GLY A O 1
ATOM 630 N N . GLU A 1 85 ? 8.826 -4.067 7.489 1.00 98.75 85 GLU A N 1
ATOM 631 C CA . GLU A 1 85 ? 8.365 -2.684 7.308 1.00 98.75 85 GLU A CA 1
ATOM 632 C C . GLU A 1 85 ? 6.843 -2.524 7.252 1.00 98.75 85 GLU A C 1
ATOM 634 O O . GLU A 1 85 ? 6.374 -1.396 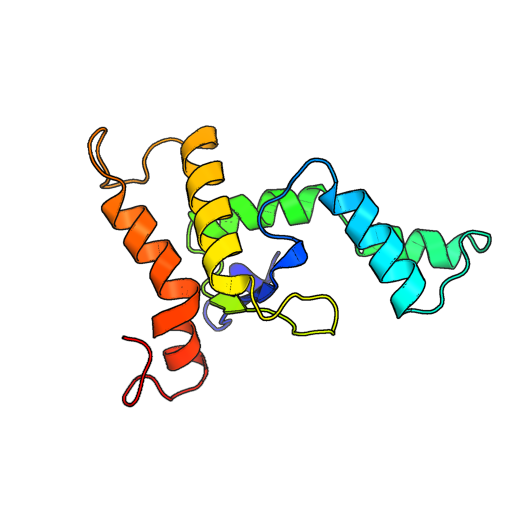7.191 1.00 98.75 85 GLU A O 1
ATOM 639 N N . VAL A 1 86 ? 6.049 -3.601 7.313 1.00 98.62 86 VAL A N 1
ATOM 640 C CA . VAL A 1 86 ? 4.577 -3.529 7.154 1.00 98.62 86 VAL A CA 1
ATOM 641 C C . VAL A 1 86 ? 3.939 -2.515 8.109 1.00 98.62 86 VAL A C 1
ATOM 643 O O . VAL A 1 86 ? 3.273 -1.581 7.671 1.00 98.62 86 VAL A O 1
ATOM 646 N N . ALA A 1 87 ? 4.179 -2.651 9.416 1.00 98.44 87 ALA A N 1
ATOM 647 C CA . ALA A 1 87 ? 3.610 -1.730 10.398 1.00 98.44 87 ALA A CA 1
ATOM 648 C C . ALA A 1 87 ? 4.163 -0.305 10.226 1.00 98.44 87 ALA A C 1
ATOM 650 O O . ALA A 1 87 ? 3.408 0.662 10.273 1.00 98.44 87 ALA A O 1
ATOM 651 N N . MET A 1 88 ? 5.470 -0.168 9.983 1.00 98.69 88 MET A N 1
ATOM 652 C CA . MET A 1 88 ? 6.119 1.134 9.812 1.00 98.69 88 MET A CA 1
ATOM 653 C C . MET A 1 88 ? 5.572 1.896 8.597 1.00 98.69 88 MET A C 1
ATOM 655 O O . MET A 1 88 ? 5.216 3.064 8.736 1.00 98.69 88 MET A O 1
ATOM 659 N N . ARG A 1 89 ? 5.454 1.245 7.432 1.00 98.75 89 ARG A N 1
ATOM 660 C CA . ARG A 1 89 ? 4.888 1.846 6.214 1.00 98.75 89 ARG A CA 1
ATOM 661 C C . ARG A 1 89 ? 3.431 2.243 6.403 1.00 98.75 89 ARG A C 1
ATOM 663 O O . ARG A 1 89 ? 3.041 3.331 5.989 1.00 98.75 89 ARG A O 1
ATOM 670 N N . CYS A 1 90 ? 2.658 1.426 7.122 1.00 98.62 90 CYS A N 1
ATOM 671 C CA . CYS A 1 90 ? 1.278 1.753 7.472 1.00 98.62 90 CYS A CA 1
ATOM 672 C C . CYS A 1 90 ? 1.188 3.089 8.230 1.00 98.62 90 CYS A C 1
ATOM 674 O O . CYS A 1 90 ? 0.387 3.956 7.880 1.00 98.62 90 CYS A O 1
ATOM 676 N N . TRP A 1 91 ? 2.054 3.299 9.226 1.00 98.88 91 TRP A N 1
ATOM 677 C CA . TRP A 1 91 ? 2.069 4.539 10.006 1.00 98.88 91 TRP A CA 1
ATOM 678 C C . TRP A 1 91 ? 2.660 5.734 9.255 1.00 98.88 91 TRP A C 1
ATOM 680 O O . TRP A 1 91 ? 2.129 6.834 9.380 1.00 98.88 91 TRP A O 1
ATOM 690 N N . GLN A 1 92 ? 3.692 5.532 8.432 1.00 98.88 92 GLN A N 1
ATOM 691 C CA . GLN A 1 92 ? 4.219 6.578 7.544 1.00 98.88 92 GLN A CA 1
ATOM 692 C C . GLN A 1 92 ? 3.154 7.065 6.556 1.00 98.88 92 GLN A C 1
ATOM 694 O O . GLN A 1 92 ? 3.047 8.261 6.289 1.00 98.88 92 GLN A O 1
ATOM 699 N N . LEU A 1 93 ? 2.333 6.149 6.039 1.00 98.81 93 LEU A N 1
ATOM 700 C CA . LEU A 1 93 ? 1.226 6.505 5.167 1.00 98.81 93 LEU A CA 1
ATOM 701 C C . LEU A 1 93 ? 0.126 7.264 5.918 1.00 98.81 93 LEU A C 1
ATOM 703 O O . LEU A 1 93 ? -0.342 8.290 5.428 1.00 98.81 93 LEU A O 1
ATOM 707 N N . ALA A 1 94 ? -0.246 6.819 7.122 1.00 98.75 94 ALA A N 1
ATOM 708 C CA . ALA A 1 94 ? -1.207 7.535 7.963 1.00 98.75 94 ALA A CA 1
ATOM 709 C C . ALA A 1 94 ? -0.752 8.975 8.260 1.00 98.75 94 ALA A C 1
ATOM 711 O O . ALA A 1 94 ? -1.544 9.913 8.138 1.00 98.75 94 ALA A O 1
ATOM 712 N N . ASP A 1 95 ? 0.525 9.147 8.609 1.00 98.75 95 ASP A N 1
ATOM 713 C CA . ASP A 1 95 ? 1.156 10.444 8.858 1.00 98.75 95 ASP A CA 1
ATOM 714 C C . ASP A 1 95 ? 1.117 11.339 7.612 1.00 98.75 95 ASP A C 1
ATOM 716 O O . ASP A 1 95 ? 0.571 12.447 7.641 1.00 98.75 95 ASP A O 1
ATOM 720 N N . LYS A 1 96 ? 1.576 10.819 6.468 1.00 98.75 96 LYS A N 1
ATOM 721 C CA . LYS A 1 96 ? 1.527 11.540 5.193 1.00 98.75 96 LYS A CA 1
ATOM 722 C C . LYS A 1 96 ? 0.109 11.983 4.836 1.00 98.75 96 LYS A C 1
ATOM 724 O O . LYS A 1 96 ? -0.104 13.123 4.418 1.00 98.75 96 LYS A O 1
ATOM 729 N N . MET A 1 97 ? -0.871 11.100 4.995 1.00 98.62 97 MET A N 1
ATOM 730 C CA . MET A 1 97 ? -2.261 11.403 4.662 1.00 98.62 97 MET A CA 1
ATOM 731 C C . MET A 1 97 ? -2.871 12.429 5.609 1.00 98.62 97 MET A C 1
ATOM 733 O O . MET A 1 97 ? -3.643 13.274 5.157 1.00 98.62 97 MET A O 1
ATOM 737 N N . LYS A 1 98 ? -2.467 12.454 6.882 1.00 98.12 98 LYS A N 1
ATOM 738 C CA . LYS A 1 98 ? -2.799 13.559 7.786 1.00 98.12 98 LYS A CA 1
ATOM 739 C C . LYS A 1 98 ? -2.217 14.880 7.304 1.00 98.12 98 LYS A C 1
ATOM 741 O O . LYS A 1 98 ? -2.960 15.854 7.212 1.00 98.12 98 LYS A O 1
ATOM 746 N N . MET A 1 99 ? -0.931 14.913 6.961 1.00 98.00 99 MET A N 1
ATOM 747 C CA . MET A 1 99 ? -0.276 16.136 6.488 1.00 98.00 99 MET A CA 1
ATOM 748 C C . MET A 1 99 ? -0.925 16.694 5.217 1.00 98.00 99 MET A C 1
ATOM 750 O O . MET A 1 99 ? -1.050 17.906 5.075 1.00 98.00 99 MET A O 1
ATOM 754 N N . GLN A 1 100 ? -1.357 15.827 4.297 1.00 98.06 100 GLN A N 1
ATOM 755 C CA . GLN A 1 100 ? -1.899 16.253 3.003 1.00 98.06 100 GLN A CA 1
ATOM 756 C C . GLN A 1 100 ? -3.419 16.455 2.991 1.00 98.06 100 GLN A C 1
ATOM 758 O O . GLN A 1 100 ? -3.915 17.268 2.213 1.00 98.06 100 GLN A O 1
ATOM 763 N N . ARG A 1 101 ? -4.173 15.712 3.810 1.00 96.81 101 ARG A N 1
ATOM 764 C CA . ARG A 1 101 ? -5.649 15.702 3.783 1.00 96.81 101 ARG A CA 1
ATOM 765 C C . ARG A 1 101 ? -6.294 16.232 5.061 1.00 96.81 101 ARG A C 1
ATOM 767 O O . ARG A 1 101 ? -7.512 16.379 5.098 1.00 96.81 101 ARG A O 1
ATOM 774 N N . GLY A 1 102 ? -5.499 16.518 6.089 1.00 96.31 102 GLY A N 1
ATOM 775 C CA . GLY A 1 102 ? -5.978 16.956 7.393 1.00 96.31 102 GLY A CA 1
ATOM 776 C C . GLY A 1 102 ? -6.584 15.822 8.234 1.00 96.31 102 GLY A C 1
ATOM 777 O O . GLY A 1 102 ? -6.363 14.634 7.951 1.00 96.31 102 GLY A O 1
ATOM 778 N N . PRO A 1 103 ? -7.327 16.174 9.300 1.00 96.19 103 PRO A N 1
ATOM 779 C CA . PRO A 1 103 ? -8.028 15.216 10.153 1.00 96.19 103 PRO A CA 1
ATOM 780 C C . PRO A 1 103 ? -9.045 14.380 9.369 1.00 96.19 103 PRO A C 1
ATOM 782 O O . PRO A 1 103 ? -9.715 14.877 8.460 1.00 96.19 103 PRO A O 1
ATOM 785 N N . LEU A 1 104 ? -9.182 13.102 9.724 1.00 96.38 104 LEU A N 1
ATOM 786 C CA . LEU A 1 104 ? -10.217 12.251 9.142 1.00 96.38 104 LEU A CA 1
ATOM 787 C C . LEU A 1 104 ? -11.599 12.657 9.686 1.00 96.38 104 LEU A C 1
ATOM 789 O O . LEU A 1 104 ? -11.729 13.222 10.770 1.00 96.38 104 LEU A O 1
ATOM 793 N N . LYS A 1 105 ? -12.673 12.347 8.953 1.00 94.50 105 LYS A N 1
ATOM 794 C CA . LYS A 1 105 ? -14.039 12.567 9.450 1.00 94.50 105 LYS A CA 1
ATOM 795 C C . LYS A 1 105 ? -14.239 11.847 10.794 1.00 94.50 105 LYS A C 1
ATOM 797 O O . LYS A 1 105 ? -14.105 10.629 10.857 1.00 94.50 105 LYS A O 1
ATOM 802 N N . GLY A 1 106 ? -14.627 12.604 11.822 1.00 94.81 106 GLY A N 1
ATOM 803 C CA . GLY A 1 106 ? -14.833 12.109 13.189 1.00 94.81 106 GLY A CA 1
ATOM 804 C C . GLY A 1 106 ? -13.624 12.282 14.113 1.00 94.81 106 GLY A C 1
ATOM 805 O O . GLY A 1 106 ? -13.773 12.102 15.319 1.00 94.81 106 GLY A O 1
ATOM 806 N N . ASP A 1 107 ? -12.463 12.648 13.569 1.00 96.75 107 ASP A N 1
ATOM 807 C CA . ASP A 1 107 ? -11.293 13.065 14.344 1.00 96.75 107 ASP A CA 1
ATOM 808 C C . ASP A 1 107 ? -11.367 14.559 14.693 1.00 96.75 107 ASP A C 1
ATOM 810 O O . ASP A 1 107 ? -12.205 15.299 14.165 1.00 96.75 107 ASP A O 1
ATOM 814 N N . SER A 1 108 ? -10.510 15.003 15.615 1.00 93.25 108 SER A N 1
ATOM 815 C CA . SER A 1 108 ? -10.416 16.409 16.028 1.00 93.25 108 SER A CA 1
ATOM 816 C C . SER A 1 108 ? -8.984 16.922 15.911 1.00 93.25 108 SER A C 1
ATOM 818 O O . SER A 1 108 ? -8.063 16.172 15.604 1.00 93.25 108 SER A O 1
ATOM 820 N N . GLU A 1 109 ? -8.765 18.206 16.185 1.00 89.62 109 GLU A N 1
ATOM 821 C CA . GLU A 1 109 ? -7.408 18.768 16.231 1.00 89.62 109 GLU A CA 1
ATOM 822 C C . GLU A 1 109 ? -6.506 18.100 17.289 1.00 89.62 109 GLU A C 1
ATOM 824 O O . GLU A 1 109 ? -5.284 18.123 17.164 1.00 89.62 109 GLU A O 1
ATOM 829 N N . TYR A 1 110 ? -7.103 17.466 18.304 1.00 93.44 110 TYR A N 1
ATOM 830 C CA . TYR A 1 110 ? -6.391 16.866 19.434 1.00 93.44 110 TYR A CA 1
ATOM 831 C C . TYR A 1 110 ? -6.185 15.353 19.309 1.00 93.44 110 TYR A C 1
ATOM 833 O O . TYR A 1 110 ? -5.520 14.767 20.161 1.00 93.44 110 TYR A O 1
ATOM 841 N N . ASN A 1 111 ? -6.782 14.690 18.311 1.00 96.56 111 ASN A N 1
ATOM 842 C CA . ASN A 1 111 ? -6.631 13.245 18.138 1.00 96.56 111 ASN A CA 1
ATOM 843 C C . ASN A 1 111 ? -6.924 12.779 16.709 1.00 96.56 111 ASN A C 1
ATOM 845 O O . ASN A 1 111 ? -7.785 13.335 16.039 1.00 96.56 111 ASN A O 1
ATOM 849 N N . ASP A 1 112 ? -6.283 11.681 16.313 1.00 98.31 112 ASP A N 1
ATOM 850 C CA . ASP A 1 112 ? -6.479 11.005 15.026 1.00 98.31 112 ASP A CA 1
ATOM 851 C C . ASP A 1 112 ? -7.057 9.592 15.222 1.00 98.31 112 ASP A C 1
ATOM 853 O O . ASP A 1 112 ? -6.692 8.653 14.515 1.00 98.31 112 ASP A O 1
ATOM 857 N N . ASN A 1 113 ? -7.889 9.383 16.248 1.00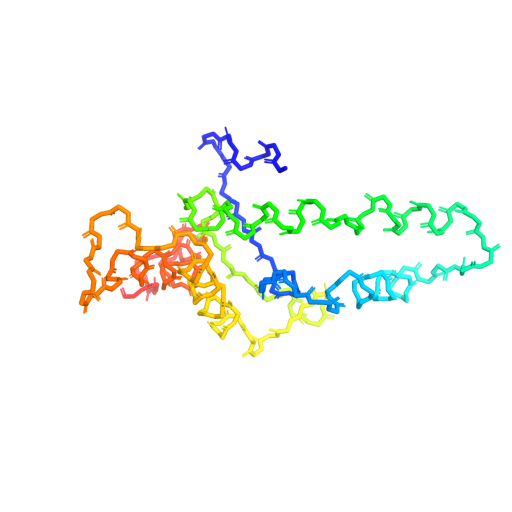 98.38 113 ASN A N 1
ATOM 858 C CA . ASN A 1 113 ? -8.255 8.043 16.712 1.00 98.38 113 ASN A CA 1
ATOM 859 C C . ASN A 1 113 ? -8.947 7.195 15.636 1.00 98.38 113 ASN A C 1
ATOM 861 O O . ASN A 1 113 ? -8.721 5.985 15.573 1.00 98.38 113 ASN A O 1
ATOM 865 N N . ASN A 1 114 ? -9.788 7.791 14.791 1.00 98.31 114 ASN A N 1
ATOM 866 C CA . ASN A 1 114 ? -10.447 7.082 13.698 1.00 98.31 114 ASN A CA 1
ATOM 867 C C . ASN A 1 114 ? -9.452 6.714 12.599 1.00 98.31 114 ASN A C 1
ATOM 869 O O . ASN A 1 114 ? -9.500 5.584 12.106 1.00 98.31 114 ASN A O 1
ATOM 873 N N . ARG A 1 115 ? -8.518 7.611 12.248 1.00 98.56 115 ARG A N 1
ATOM 874 C CA . ARG A 1 115 ? -7.412 7.262 11.346 1.00 98.56 115 ARG A CA 1
ATOM 875 C C . ARG A 1 115 ? -6.550 6.150 11.951 1.00 98.56 115 ARG A C 1
ATOM 877 O O . ARG A 1 115 ? -6.334 5.139 11.296 1.00 98.56 115 ARG A O 1
ATOM 884 N N . ILE A 1 116 ? -6.145 6.258 13.213 1.00 98.56 116 ILE A N 1
ATOM 885 C CA . ILE A 1 116 ? -5.335 5.246 13.908 1.00 98.56 116 ILE A CA 1
ATOM 886 C C . ILE A 1 116 ? -6.020 3.876 13.869 1.00 98.56 116 ILE A C 1
ATOM 888 O O . ILE A 1 116 ? -5.409 2.900 13.438 1.00 98.56 116 ILE A O 1
ATOM 892 N N . LYS A 1 117 ? -7.307 3.804 14.232 1.00 98.44 117 LYS A N 1
ATOM 893 C CA . LYS A 1 117 ? -8.099 2.563 14.167 1.00 98.44 117 LYS A CA 1
ATOM 894 C C . LYS A 1 117 ? -8.184 2.002 12.747 1.00 98.44 117 LYS A C 1
ATOM 896 O O . LYS A 1 117 ? -8.027 0.800 12.552 1.00 98.44 117 LYS A O 1
ATOM 901 N N . ARG A 1 118 ? -8.402 2.863 11.748 1.00 98.56 118 ARG A N 1
ATOM 902 C CA . ARG A 1 118 ? -8.444 2.461 10.335 1.00 98.56 118 ARG A CA 1
ATOM 903 C C . ARG A 1 118 ? -7.125 1.845 9.879 1.00 98.56 118 ARG A C 1
ATOM 905 O O . ARG A 1 118 ? -7.162 0.865 9.147 1.00 98.56 118 ARG A O 1
ATOM 912 N N . TYR A 1 119 ? -5.989 2.411 10.274 1.00 98.69 119 TYR A N 1
ATOM 913 C CA . TYR A 1 119 ? -4.676 1.955 9.819 1.00 98.69 119 TYR A CA 1
ATOM 914 C C . TYR A 1 119 ? -4.166 0.738 10.593 1.00 98.69 119 TYR A C 1
ATOM 916 O O . TYR A 1 119 ? -3.685 -0.201 9.963 1.00 98.69 119 TYR A O 1
ATOM 924 N N . VAL A 1 120 ? -4.349 0.677 11.919 1.00 98.69 120 VAL A N 1
ATOM 925 C CA . VAL A 1 120 ? -3.961 -0.515 12.694 1.00 98.69 120 VAL A CA 1
ATOM 926 C C . VAL A 1 120 ? -4.702 -1.758 12.199 1.00 98.69 120 VAL A C 1
ATOM 928 O O . VAL A 1 120 ? -4.091 -2.815 12.057 1.00 98.69 120 VAL A O 1
ATOM 931 N N . ALA A 1 121 ? -5.979 -1.624 11.821 1.00 98.69 121 ALA A N 1
ATOM 932 C CA . ALA A 1 121 ? -6.779 -2.727 11.293 1.00 98.69 121 ALA A CA 1
ATOM 933 C C . ALA A 1 121 ? -6.186 -3.362 10.019 1.00 98.69 121 ALA A C 1
ATOM 935 O O . ALA A 1 121 ? -6.348 -4.565 9.812 1.00 98.69 121 ALA A O 1
ATOM 936 N N . LYS A 1 122 ? -5.458 -2.592 9.193 1.00 98.75 122 LYS A N 1
ATOM 937 C CA . LYS A 1 122 ? -4.924 -3.038 7.889 1.00 98.75 122 LYS A CA 1
ATOM 938 C C . LYS A 1 122 ? -3.876 -4.140 7.994 1.00 98.75 122 LYS A C 1
ATOM 940 O O . LYS A 1 122 ? -3.706 -4.889 7.039 1.00 98.75 122 LYS A O 1
ATOM 945 N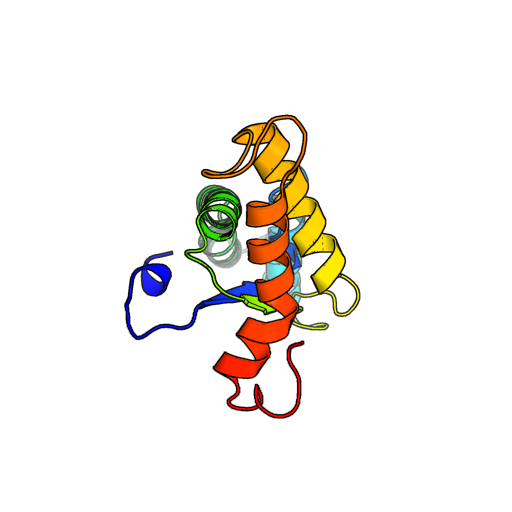 N . TYR A 1 123 ? -3.183 -4.239 9.124 1.00 98.31 123 TYR A N 1
ATOM 946 C CA . TYR A 1 123 ? -2.157 -5.260 9.356 1.00 98.31 123 TYR A CA 1
ATOM 947 C C . TYR A 1 123 ? -2.436 -6.112 10.606 1.00 98.31 123 TYR A C 1
ATOM 949 O O . TYR A 1 123 ? -1.574 -6.874 11.036 1.00 98.31 123 TYR A O 1
ATOM 957 N N . THR A 1 124 ? -3.636 -5.995 11.185 1.00 98.75 124 THR A N 1
ATOM 958 C CA . THR A 1 124 ? -4.072 -6.772 12.354 1.00 98.75 124 THR A CA 1
ATOM 959 C C . THR A 1 124 ? -5.355 -7.544 12.032 1.00 98.75 124 THR A C 1
ATOM 961 O O . THR A 1 124 ? -5.277 -8.656 11.506 1.00 98.75 124 THR A O 1
ATOM 964 N N . ILE A 1 125 ? -6.532 -6.958 12.264 1.00 98.69 125 ILE A N 1
ATOM 965 C CA . ILE A 1 125 ? -7.807 -7.680 12.188 1.00 98.69 125 ILE A CA 1
ATOM 966 C C . ILE A 1 125 ? -8.235 -7.978 10.750 1.00 98.69 125 ILE A C 1
ATOM 968 O O . ILE A 1 125 ? -8.740 -9.064 10.479 1.00 98.69 125 ILE A O 1
ATOM 972 N N . ASN A 1 126 ? -7.984 -7.073 9.798 1.00 98.62 126 ASN A N 1
ATOM 973 C CA . ASN A 1 126 ? -8.408 -7.281 8.413 1.00 98.62 126 ASN A CA 1
ATOM 974 C C . ASN A 1 126 ? -7.690 -8.477 7.763 1.00 98.62 126 ASN A C 1
ATOM 976 O O . ASN A 1 126 ? -8.392 -9.331 7.223 1.00 98.62 126 ASN A O 1
ATOM 980 N N . PRO A 1 127 ? -6.347 -8.625 7.843 1.00 98.44 127 PRO A N 1
ATOM 981 C CA . PRO A 1 127 ? -5.679 -9.845 7.388 1.00 98.44 127 PRO A CA 1
ATOM 982 C C . PRO A 1 127 ? -6.236 -11.120 8.031 1.00 98.44 127 PRO A C 1
ATOM 984 O O . PRO A 1 127 ? -6.387 -12.127 7.341 1.00 98.44 127 PRO A O 1
ATOM 987 N N . ALA A 1 128 ? -6.564 -11.085 9.326 1.00 98.56 128 ALA A N 1
ATOM 988 C CA . ALA A 1 128 ? -7.108 -12.246 10.024 1.00 98.56 128 ALA A CA 1
ATOM 989 C C . ALA A 1 128 ? -8.505 -12.628 9.506 1.00 98.56 128 ALA A C 1
ATOM 991 O O . ALA A 1 128 ? -8.767 -13.807 9.274 1.00 98.56 128 ALA A O 1
ATOM 992 N N . ILE A 1 129 ? -9.372 -11.642 9.245 1.00 98.44 129 ILE A N 1
ATOM 993 C CA . ILE A 1 129 ? -10.691 -11.856 8.627 1.00 98.44 129 ILE A CA 1
ATOM 994 C C . ILE A 1 129 ? -10.539 -12.412 7.207 1.00 98.44 129 ILE A C 1
ATOM 996 O O . ILE A 1 129 ? -11.170 -13.412 6.877 1.00 98.44 129 ILE A O 1
ATOM 1000 N N . VAL A 1 130 ? -9.679 -11.803 6.379 1.00 97.81 130 VAL A N 1
ATOM 1001 C CA . VAL A 1 130 ? -9.453 -12.227 4.982 1.00 97.81 130 VAL A CA 1
ATOM 1002 C C . VAL A 1 130 ? -9.021 -13.693 4.901 1.00 97.81 130 VAL A C 1
ATOM 1004 O O . VAL A 1 130 ? -9.417 -14.394 3.974 1.00 97.81 130 VAL A O 1
ATOM 1007 N N . ASN A 1 131 ? -8.242 -14.162 5.877 1.00 98.19 131 ASN A N 1
ATOM 1008 C CA . ASN A 1 131 ? -7.737 -15.534 5.921 1.00 98.19 131 ASN A CA 1
ATOM 1009 C C . ASN A 1 131 ? -8.597 -16.491 6.769 1.00 98.19 131 ASN A C 1
ATOM 1011 O O . ASN A 1 131 ? -8.226 -17.651 6.919 1.00 98.19 131 ASN A O 1
ATOM 1015 N N . GLY A 1 132 ? -9.729 -16.042 7.327 1.00 98.19 132 GLY A N 1
ATOM 1016 C CA . GLY A 1 132 ? -10.628 -16.894 8.115 1.00 98.19 132 GLY A CA 1
ATOM 1017 C C . GLY A 1 132 ? -10.063 -17.341 9.469 1.00 98.19 132 GLY A C 1
ATOM 1018 O O . GLY A 1 132 ? -10.410 -18.413 9.952 1.00 98.19 132 GLY A O 1
ATOM 1019 N N . ILE A 1 133 ? -9.184 -16.541 10.078 1.00 98.31 133 ILE A N 1
ATOM 1020 C CA . ILE A 1 133 ? -8.498 -16.853 11.347 1.00 98.31 133 ILE A CA 1
ATOM 1021 C C . ILE A 1 133 ? -8.735 -15.798 12.439 1.00 98.31 133 ILE A C 1
ATOM 1023 O O . ILE A 1 133 ? -8.036 -15.782 13.452 1.00 98.31 133 ILE A O 1
ATOM 1027 N N . SER A 1 134 ? -9.724 -14.917 12.254 1.00 98.00 134 SER A N 1
ATOM 1028 C CA . SER A 1 134 ? -10.028 -13.809 13.173 1.00 98.00 134 SER A CA 1
ATOM 1029 C C . SER A 1 134 ? -10.497 -14.239 14.565 1.00 98.00 134 SER A C 1
ATOM 1031 O O . SER A 1 134 ? -10.492 -13.430 15.483 1.00 98.00 134 SER A O 1
ATOM 1033 N N . GLU A 1 135 ? -10.904 -15.497 14.740 1.00 97.62 135 GLU A N 1
ATOM 1034 C CA . GLU A 1 135 ? -11.245 -16.055 16.057 1.00 97.62 135 GLU A CA 1
ATOM 1035 C C . GLU A 1 135 ? -10.004 -16.363 16.910 1.00 97.62 135 GLU A C 1
ATOM 1037 O O . GLU A 1 135 ? -10.103 -16.465 18.131 1.00 97.62 135 GLU A O 1
ATOM 1042 N N . TYR A 1 136 ? -8.833 -16.509 16.278 1.00 97.44 136 TYR A N 1
ATOM 1043 C CA . TYR A 1 136 ? -7.585 -16.895 16.942 1.00 97.44 136 TYR A CA 1
ATOM 1044 C C . TYR A 1 136 ? -6.611 -15.726 17.108 1.00 97.44 136 TYR A C 1
ATOM 1046 O O . TYR A 1 136 ? -5.796 -15.725 18.030 1.00 97.44 136 TYR A O 1
ATOM 1054 N N . MET A 1 137 ? -6.646 -14.759 16.188 1.00 95.44 137 MET A N 1
ATOM 1055 C CA . MET A 1 137 ? -5.731 -13.619 16.146 1.00 95.44 137 MET A CA 1
ATOM 1056 C C . MET A 1 137 ? -6.333 -12.453 15.357 1.00 95.44 137 MET A C 1
ATOM 1058 O O . MET A 1 137 ? -7.365 -12.594 14.713 1.00 95.44 137 MET A O 1
ATOM 1062 N N . GLY A 1 138 ? -5.658 -11.304 15.352 1.00 83.06 138 GLY A N 1
ATOM 1063 C CA . GLY A 1 138 ? -6.087 -10.117 14.604 1.00 83.06 138 GLY A CA 1
ATOM 1064 C C . GLY A 1 138 ? -6.392 -8.915 15.493 1.00 83.06 138 GLY A C 1
ATOM 1065 O O . GLY A 1 138 ? -6.365 -7.802 14.987 1.00 83.06 138 GLY A O 1
ATOM 1066 N N . LEU A 1 139 ? -6.618 -9.142 16.787 1.00 64.19 139 LEU A N 1
ATOM 1067 C CA . LEU A 1 139 ? -6.431 -8.276 17.964 1.00 64.19 139 LEU A CA 1
ATOM 1068 C C . LEU A 1 139 ? -7.231 -8.884 19.115 1.00 64.19 139 LEU A C 1
ATOM 1070 O O . LEU A 1 139 ? -8.415 -9.204 18.880 1.00 64.19 139 LEU A O 1
#

Radius of gyration: 16.48 Å; chains: 1; bounding box: 37×36×45 Å

Sequence (139 aa):
MVVTGKDNVLSSSTNPTDPYTTNVVDELFDMTMVCHHLDPKVPEDVAFAESRVRKQTIAAEDVLQDMGAISVMTSDAMAMGRVGEVAMRCWQLADKMKMQRGPLKGDSEYNDNNRIKRYVAKYTINPAIVNGISEYMGL

Secondary structure (DSSP, 8-state):
--GGG-TT---EEETTSSSP-TTHHHHHHHHHHHHTT--TTSHHHHHHHHHH--HHHHHHHHHHHHHT-S-EEE--TTSSS-GGGHHHHHHHHHHHHHHHH-SPTT-BTTB-HHHHHHHHHTTTHHHHHHTT-TTTS--

pLDDT: mean 97.27, std 3.85, range [64.19, 98.88]